Protein AF-A0A1Y3XV45-F1 (afdb_monomer)

Foldseek 3Di:
DDDDPPDPCVPPADALLVLLVQLCVLLVQLQVLLVVLLVCLLVVHHSVVSNVRSVVSLVSNVVSVVSLVVCVVVVNHDDDPSNVNSVVSSVSSVVSNVCSVVSSVVSND

Secondary structure (DSSP, 8-state):
-------TTTTSS--HHHHHHHHHHHHHHHHHHHHHHHHHHHTT---HHHHHHHHHHHHHHHHHHHHHHHHHHTT----SHHHHHHHHHHHHHHHHHHHHHHHHHHHT-

Organism: NCBI:txid1232426

Sequence (109 aa):
MADQAGSVEELANPPYEAVSFQIISFAGTAKSCYLEAIECAKRGEDPNELIEQGDEAFRAASEAHHQALQMEAQGTLGCGLLLIHAETILISAETIKGLLPTIVELAER

Radius of gyration: 18.74 Å; Cα contacts (8 Å, |Δi|>4): 111; chains: 1; bounding box: 35×17×74 Å

Mean predicted aligned error: 6.51 Å

Solvent-accessible surface area (backbone atoms only — not comparable to full-atom values): 5825 Å² total; per-residue (Å²): 132,86,87,79,80,82,70,92,62,85,75,79,63,80,55,53,67,57,42,24,49,46,17,36,53,25,10,47,52,13,33,50,25,45,53,50,20,49,56,30,21,64,72,76,43,88,29,61,69,36,44,53,54,12,52,54,27,35,50,54,13,50,52,33,48,51,52,49,51,54,29,46,77,71,71,68,49,68,85,52,72,63,47,56,49,16,53,52,38,37,53,54,22,50,54,48,59,73,45,41,65,63,52,41,60,62,45,77,107

Structure (mmCIF, N/CA/C/O backbone):
data_AF-A0A1Y3XV45-F1
#
_entry.id   AF-A0A1Y3XV45-F1
#
loop_
_atom_site.group_PDB
_atom_site.id
_atom_site.type_symbol
_atom_site.label_atom_id
_atom_site.label_alt_id
_atom_site.label_comp_id
_atom_site.label_asym_id
_atom_site.label_entity_id
_atom_site.label_seq_id
_atom_site.pdbx_PDB_ins_code
_atom_site.Cartn_x
_atom_site.Cartn_y
_atom_site.Cartn_z
_atom_site.occupancy
_atom_site.B_iso_or_equiv
_atom_site.auth_seq_id
_atom_site.auth_comp_id
_atom_site.auth_asym_id
_atom_site.auth_atom_id
_atom_site.pdbx_PDB_model_num
ATOM 1 N N . MET A 1 1 ? 16.319 -4.399 -50.208 1.00 39.06 1 MET A N 1
ATOM 2 C CA . MET A 1 1 ? 17.036 -3.840 -49.039 1.00 39.06 1 MET A CA 1
ATOM 3 C C . MET A 1 1 ? 16.007 -3.000 -48.297 1.00 39.06 1 MET A C 1
ATOM 5 O O . 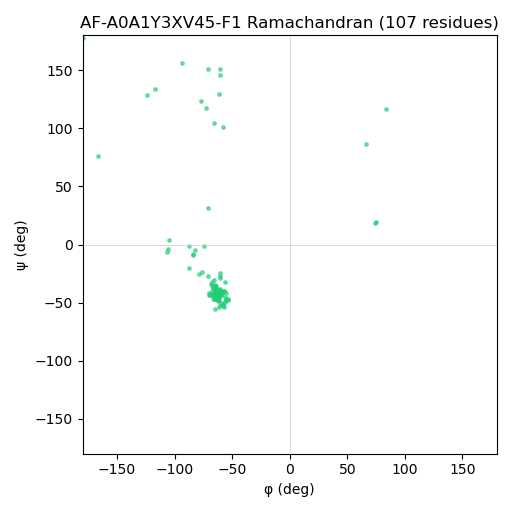MET A 1 1 ? 15.576 -2.008 -48.862 1.00 39.06 1 MET A O 1
ATOM 9 N N . ALA A 1 2 ? 15.268 -3.644 -47.385 1.00 39.44 2 ALA A N 1
ATOM 10 C CA . AL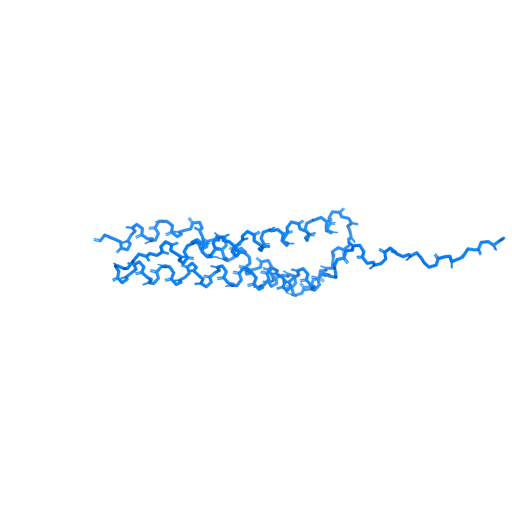A A 1 2 ? 15.419 -3.522 -45.920 1.00 39.44 2 ALA A CA 1
ATOM 11 C C . ALA A 1 2 ? 15.037 -2.096 -45.479 1.00 39.44 2 ALA A C 1
ATOM 13 O O . ALA A 1 2 ? 15.793 -1.167 -45.727 1.00 39.44 2 ALA A O 1
ATOM 14 N N . ASP A 1 3 ? 13.750 -1.861 -45.226 1.00 48.50 3 ASP A N 1
ATOM 15 C CA . ASP A 1 3 ? 13.051 -2.007 -43.930 1.00 48.50 3 ASP A CA 1
ATOM 16 C C . ASP A 1 3 ? 13.225 -0.765 -43.044 1.00 48.50 3 ASP A C 1
ATOM 18 O O . ASP A 1 3 ? 14.340 -0.412 -42.670 1.00 48.50 3 ASP A O 1
ATOM 22 N N . GLN A 1 4 ? 12.100 -0.106 -42.767 1.00 42.03 4 GLN A N 1
ATOM 23 C CA . GLN A 1 4 ? 11.760 0.454 -41.461 1.00 42.03 4 GLN A CA 1
ATOM 24 C C . GLN A 1 4 ? 10.273 0.813 -41.503 1.00 42.03 4 GLN A C 1
ATOM 26 O O . GLN A 1 4 ? 9.866 1.964 -41.670 1.00 42.03 4 GLN A O 1
ATOM 31 N N . ALA A 1 5 ? 9.444 -0.226 -41.406 1.00 41.66 5 ALA A N 1
ATOM 32 C CA . ALA A 1 5 ? 8.115 -0.055 -40.849 1.00 41.66 5 ALA A CA 1
ATOM 33 C C . ALA A 1 5 ? 8.312 0.323 -39.374 1.00 41.66 5 ALA A C 1
ATOM 35 O O . ALA A 1 5 ? 8.696 -0.518 -38.568 1.00 41.66 5 ALA A O 1
ATOM 36 N N . GLY A 1 6 ? 8.113 1.600 -39.039 1.00 41.19 6 GLY A N 1
ATOM 37 C CA . GLY A 1 6 ? 7.977 2.035 -37.651 1.00 41.19 6 GLY A CA 1
ATOM 38 C C . GLY A 1 6 ? 6.806 1.279 -37.035 1.00 41.19 6 GLY A C 1
ATOM 39 O O . GLY A 1 6 ? 5.647 1.548 -37.349 1.00 41.19 6 GLY A O 1
ATOM 40 N N . SER A 1 7 ? 7.134 0.255 -36.258 1.00 41.44 7 SER A N 1
ATOM 41 C CA . SER A 1 7 ? 6.211 -0.666 -35.616 1.00 41.44 7 SER A CA 1
ATOM 42 C C . SER A 1 7 ? 5.301 0.086 -34.652 1.00 41.44 7 SER A C 1
ATOM 44 O O . SER A 1 7 ? 5.753 0.821 -33.779 1.00 41.44 7 SER A O 1
ATOM 46 N N . VAL A 1 8 ? 4.001 -0.154 -34.795 1.00 46.59 8 VAL A N 1
ATOM 47 C CA . VAL A 1 8 ? 2.882 0.374 -33.993 1.00 46.59 8 VAL A CA 1
ATOM 48 C C . VAL A 1 8 ? 2.863 -0.248 -32.576 1.00 46.59 8 VAL A C 1
ATOM 50 O O . VAL A 1 8 ? 1.814 -0.458 -31.982 1.00 46.59 8 VAL A O 1
ATOM 53 N N . GLU A 1 9 ? 4.029 -0.588 -32.028 1.00 44.03 9 GLU A N 1
ATOM 54 C CA . GLU A 1 9 ? 4.190 -1.450 -30.846 1.00 44.03 9 GLU A CA 1
ATOM 55 C C . GLU A 1 9 ? 4.596 -0.668 -29.580 1.00 44.03 9 GLU A C 1
ATOM 57 O O . GLU A 1 9 ? 4.560 -1.200 -28.476 1.00 44.03 9 GLU A O 1
ATOM 62 N N . GLU A 1 10 ? 4.885 0.633 -29.705 1.00 43.94 10 GLU A N 1
ATOM 63 C CA . GLU A 1 10 ? 5.319 1.503 -28.595 1.00 43.94 10 GLU A CA 1
ATOM 64 C C . GLU A 1 10 ? 4.180 1.901 -27.625 1.00 43.94 10 GLU A C 1
ATOM 66 O O . GLU A 1 10 ? 4.410 2.583 -26.632 1.00 43.94 10 GLU A O 1
ATOM 71 N N . LEU A 1 11 ? 2.941 1.457 -27.873 1.00 47.06 11 LEU A N 1
ATOM 72 C CA . LEU A 1 11 ? 1.768 1.747 -27.030 1.00 47.06 11 LEU A CA 1
ATOM 73 C C . LEU A 1 11 ? 1.317 0.565 -26.152 1.00 47.06 11 LEU A C 1
ATOM 75 O O . LEU A 1 11 ? 0.287 0.670 -25.489 1.00 47.06 11 LEU A O 1
ATOM 79 N N . ALA A 1 12 ? 2.040 -0.560 -26.153 1.00 56.38 12 ALA A N 1
ATOM 80 C CA . ALA A 1 12 ? 1.597 -1.772 -25.457 1.00 56.38 12 ALA A CA 1
ATOM 81 C C . ALA A 1 12 ? 1.829 -1.748 -23.935 1.00 56.38 12 ALA A C 1
ATOM 83 O O . ALA A 1 12 ? 1.078 -2.401 -23.216 1.00 56.38 12 ALA A O 1
ATOM 84 N N . ASN A 1 13 ? 2.804 -0.974 -23.439 1.00 56.03 13 ASN A N 1
ATOM 85 C CA . ASN A 1 13 ? 3.096 -0.868 -22.007 1.00 56.03 13 ASN A CA 1
ATOM 86 C C . ASN A 1 13 ? 3.040 0.597 -21.544 1.00 56.03 13 ASN A C 1
ATOM 88 O O . ASN A 1 13 ? 3.689 1.449 -22.157 1.00 56.03 13 ASN A O 1
ATOM 92 N N . PRO A 1 14 ? 2.294 0.918 -20.468 1.00 67.31 14 PRO A N 1
ATOM 93 C CA . PRO A 1 14 ? 2.334 2.250 -19.882 1.00 67.31 14 PRO A CA 1
ATOM 94 C C . PRO A 1 14 ? 3.762 2.575 -19.406 1.00 67.31 14 PRO A C 1
ATOM 96 O O . PRO A 1 14 ? 4.476 1.680 -18.947 1.00 67.31 14 PRO A O 1
ATOM 99 N N . PRO A 1 15 ? 4.205 3.842 -19.496 1.00 85.88 15 PRO A N 1
ATOM 100 C CA . PRO A 1 15 ? 5.522 4.236 -19.006 1.00 85.88 15 PRO A CA 1
ATOM 101 C C . PRO A 1 15 ? 5.630 3.974 -17.497 1.00 85.88 15 PRO A C 1
ATOM 103 O O . PRO A 1 15 ? 4.627 4.034 -16.777 1.00 85.88 15 PRO A O 1
ATOM 106 N N . TYR A 1 16 ? 6.839 3.695 -16.998 1.00 91.19 16 TYR A N 1
ATOM 107 C CA . TYR A 1 16 ? 7.028 3.306 -15.593 1.00 91.19 16 TYR A CA 1
ATOM 108 C C . TYR A 1 16 ? 6.558 4.401 -14.613 1.00 91.19 16 TYR A C 1
ATOM 110 O O . TYR A 1 16 ? 6.131 4.109 -13.495 1.00 91.19 16 TYR A O 1
ATOM 118 N N . GLU A 1 17 ? 6.580 5.669 -15.027 1.00 95.44 17 GLU A N 1
ATOM 119 C CA . GLU A 1 17 ? 6.040 6.787 -14.261 1.00 95.44 17 GLU A CA 1
ATOM 120 C C . GLU A 1 17 ? 4.523 6.680 -14.092 1.00 95.44 17 GLU A C 1
ATOM 122 O O . GLU A 1 17 ? 4.013 6.961 -13.010 1.00 95.44 17 GLU A O 1
ATOM 127 N N . ALA A 1 18 ? 3.796 6.243 -15.125 1.00 95.69 18 ALA A N 1
ATOM 128 C CA . ALA A 1 18 ? 2.344 6.106 -15.067 1.00 95.69 18 ALA A CA 1
ATOM 129 C C . ALA A 1 18 ? 1.923 5.002 -14.090 1.00 95.69 18 ALA A C 1
ATOM 131 O O . ALA A 1 18 ? 1.076 5.254 -13.232 1.00 95.69 18 ALA A O 1
ATOM 132 N N . VAL 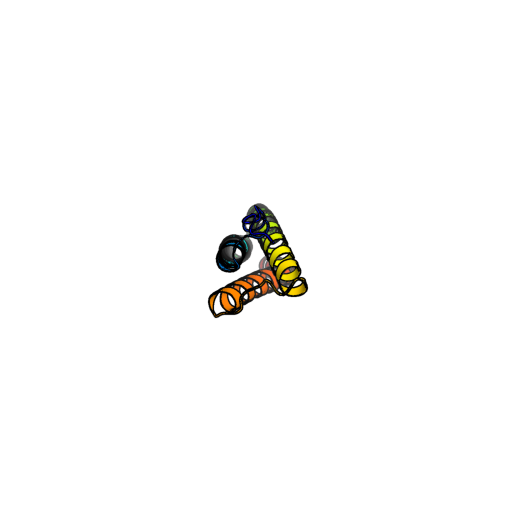A 1 19 ? 2.552 3.821 -14.159 1.00 96.62 19 VAL A N 1
ATOM 133 C CA . VAL A 1 19 ? 2.278 2.741 -13.194 1.00 96.62 19 VAL A CA 1
ATOM 134 C C . VAL A 1 19 ? 2.692 3.152 -11.776 1.00 96.62 19 VAL A C 1
ATOM 136 O O . VAL A 1 19 ? 1.944 2.929 -10.827 1.00 96.62 19 VAL A O 1
ATOM 139 N N . SER A 1 20 ? 3.810 3.876 -11.624 1.00 97.88 20 SER A N 1
ATOM 140 C CA . SER A 1 20 ? 4.229 4.412 -10.321 1.00 97.88 20 SER A CA 1
ATOM 141 C C . SER A 1 20 ? 3.195 5.388 -9.746 1.00 97.88 20 SER A C 1
ATOM 143 O O . SER A 1 20 ? 2.842 5.285 -8.575 1.00 97.88 20 SER A O 1
ATOM 145 N N . PHE A 1 21 ? 2.663 6.316 -10.551 1.00 98.19 21 PHE A N 1
ATOM 146 C CA . PHE A 1 21 ? 1.617 7.243 -10.103 1.00 98.19 21 PHE A CA 1
ATOM 147 C C . PHE A 1 21 ? 0.306 6.536 -9.756 1.00 98.19 21 PHE A C 1
ATOM 149 O O . PHE A 1 21 ? -0.354 6.939 -8.798 1.00 98.19 21 PHE A O 1
ATOM 156 N N . GLN A 1 22 ? -0.065 5.481 -10.486 1.00 98.38 22 GLN A N 1
ATOM 157 C CA . GLN A 1 22 ? -1.227 4.659 -10.146 1.00 98.38 22 GLN A CA 1
ATOM 158 C C . GLN A 1 22 ? -1.047 3.982 -8.785 1.00 98.38 22 GLN A C 1
ATOM 160 O O . GLN A 1 22 ? -1.927 4.110 -7.933 1.00 98.38 22 GLN A O 1
ATOM 165 N N . ILE A 1 23 ? 0.104 3.341 -8.545 1.00 98.69 23 ILE A N 1
ATOM 166 C CA . ILE A 1 23 ? 0.426 2.732 -7.247 1.00 98.69 23 ILE A CA 1
ATOM 167 C C . ILE A 1 23 ? 0.368 3.793 -6.143 1.00 98.69 23 ILE A C 1
ATOM 169 O O . ILE A 1 23 ? -0.356 3.609 -5.169 1.00 98.69 23 ILE A O 1
ATOM 173 N N . ILE A 1 24 ? 1.060 4.929 -6.308 1.00 98.81 24 ILE A N 1
ATOM 174 C CA . ILE A 1 24 ? 1.081 6.033 -5.331 1.00 98.81 24 ILE A CA 1
ATOM 175 C C . ILE A 1 24 ? -0.335 6.511 -5.003 1.00 98.81 24 ILE A C 1
ATOM 177 O O . ILE A 1 24 ? -0.671 6.668 -3.830 1.00 98.81 24 ILE A O 1
ATOM 181 N N . SER A 1 25 ? -1.162 6.745 -6.025 1.00 98.75 25 SER A N 1
ATOM 182 C CA . SER A 1 25 ? -2.521 7.252 -5.845 1.00 98.75 25 SER A CA 1
ATOM 183 C C . SER A 1 25 ? -3.387 6.246 -5.091 1.00 98.75 25 SER A C 1
ATOM 185 O O . SER A 1 25 ? -3.946 6.574 -4.048 1.00 98.75 25 SER A O 1
ATOM 187 N N . PHE A 1 26 ? -3.484 5.013 -5.587 1.00 98.88 26 PHE A N 1
ATOM 188 C CA . PHE A 1 26 ? -4.375 4.009 -5.015 1.00 98.88 26 PHE A CA 1
ATOM 189 C C . PHE A 1 26 ? -3.901 3.510 -3.646 1.00 98.88 26 PHE A C 1
ATOM 191 O O . PHE A 1 26 ? -4.707 3.409 -2.721 1.00 98.88 26 PHE A O 1
ATOM 198 N N . ALA A 1 27 ? -2.599 3.265 -3.465 1.00 98.88 27 ALA A N 1
ATOM 199 C CA . ALA A 1 27 ? -2.056 2.883 -2.164 1.00 98.88 27 ALA A CA 1
ATOM 200 C C . ALA A 1 27 ? -2.127 4.038 -1.156 1.00 98.88 27 ALA A C 1
ATOM 202 O O . ALA A 1 27 ? -2.364 3.801 0.028 1.00 98.88 27 ALA A O 1
ATOM 203 N N . GLY A 1 28 ? -1.970 5.287 -1.611 1.00 98.75 28 GLY A N 1
ATOM 204 C CA . GLY A 1 28 ? -2.180 6.479 -0.793 1.00 98.75 28 GLY A CA 1
ATOM 205 C C . GLY A 1 28 ? -3.617 6.579 -0.284 1.00 98.75 28 GLY A C 1
ATOM 206 O O . GLY A 1 28 ? -3.822 6.750 0.916 1.00 98.75 28 GLY A O 1
ATOM 207 N N . THR A 1 29 ? -4.606 6.396 -1.166 1.00 98.88 29 THR A N 1
ATOM 208 C CA . THR A 1 29 ? -6.025 6.322 -0.782 1.00 98.88 29 THR A CA 1
ATOM 209 C C . THR A 1 29 ? -6.273 5.188 0.207 1.00 98.88 29 THR A C 1
ATOM 211 O O . THR A 1 29 ? -6.822 5.437 1.275 1.00 98.88 29 THR A O 1
ATOM 214 N N . ALA A 1 30 ? -5.805 3.973 -0.092 1.00 98.88 30 ALA A N 1
ATOM 215 C CA . ALA A 1 30 ? -5.976 2.820 0.786 1.00 98.88 30 ALA A CA 1
ATOM 216 C C . ALA A 1 30 ? -5.412 3.073 2.190 1.00 98.88 30 ALA A C 1
ATOM 218 O O . ALA A 1 30 ? -6.100 2.886 3.191 1.00 98.88 30 ALA A O 1
ATOM 219 N N . LYS A 1 31 ? -4.172 3.569 2.261 1.00 98.81 31 LYS A N 1
ATOM 220 C CA . LYS A 1 31 ? -3.511 3.934 3.514 1.00 98.81 31 LYS A CA 1
ATOM 221 C C . LYS A 1 31 ? -4.329 4.939 4.321 1.00 98.81 31 LYS A C 1
ATOM 223 O O . LYS A 1 31 ? -4.474 4.748 5.527 1.00 98.81 31 LYS A O 1
ATOM 228 N N . SER A 1 32 ? -4.834 5.994 3.684 1.00 98.81 32 SER A N 1
ATOM 229 C CA . SER A 1 32 ? -5.658 7.001 4.360 1.00 98.81 32 SER A CA 1
ATOM 230 C C . SER A 1 32 ? -6.949 6.392 4.900 1.00 98.81 32 SER A C 1
ATOM 232 O O . SER A 1 32 ? -7.227 6.557 6.083 1.00 98.81 32 SER A O 1
ATOM 234 N N . CYS A 1 33 ? -7.669 5.606 4.093 1.00 98.88 33 CYS A N 1
ATOM 235 C CA . CYS A 1 33 ? -8.885 4.914 4.523 1.00 98.88 33 CYS A CA 1
ATOM 236 C C . CYS A 1 33 ? -8.636 4.012 5.741 1.00 98.88 33 CYS A C 1
ATOM 238 O O . CYS A 1 33 ? -9.381 4.077 6.714 1.00 98.88 33 CYS A O 1
ATOM 240 N N . TYR A 1 34 ? -7.558 3.220 5.748 1.00 98.81 34 TYR A N 1
ATOM 241 C CA . TYR A 1 34 ? -7.247 2.358 6.894 1.00 98.81 34 TYR A CA 1
ATOM 242 C C . TYR A 1 34 ? -6.872 3.148 8.156 1.00 98.81 34 TYR A C 1
ATOM 244 O O . TYR A 1 34 ? -7.239 2.752 9.260 1.00 98.81 34 TYR A O 1
ATOM 252 N N . LEU A 1 35 ? -6.151 4.265 8.023 1.00 98.56 35 LEU A N 1
ATOM 253 C CA . LEU A 1 35 ? -5.846 5.135 9.164 1.00 98.56 35 LEU A CA 1
ATOM 254 C C . LEU A 1 35 ? -7.111 5.811 9.708 1.00 98.56 35 LEU A C 1
ATOM 256 O O . LEU A 1 35 ? -7.290 5.890 10.922 1.00 98.56 35 LEU A O 1
ATOM 260 N N . GLU A 1 36 ? -8.010 6.253 8.831 1.00 98.56 36 GLU A N 1
ATOM 261 C CA . GLU A 1 36 ? -9.303 6.815 9.226 1.00 98.56 36 GLU A CA 1
ATOM 262 C C . GLU A 1 36 ? -10.202 5.763 9.883 1.00 98.56 36 GLU A C 1
ATOM 264 O O . GLU A 1 36 ? -10.854 6.072 10.878 1.00 98.56 36 GLU A O 1
ATOM 269 N N . ALA A 1 37 ? -10.181 4.515 9.405 1.00 98.50 37 ALA A N 1
ATOM 270 C CA . ALA A 1 37 ? -10.878 3.389 10.023 1.00 98.50 37 ALA A CA 1
ATOM 271 C C . ALA A 1 37 ? -10.397 3.147 11.464 1.00 98.50 37 ALA A C 1
ATOM 273 O O . ALA A 1 37 ? -11.211 2.965 12.368 1.00 98.50 37 ALA A O 1
ATOM 274 N N . ILE A 1 38 ? -9.085 3.222 11.712 1.00 98.06 38 ILE A N 1
ATOM 275 C CA . ILE A 1 38 ? -8.521 3.129 13.069 1.00 98.06 38 ILE A CA 1
ATOM 276 C C . ILE A 1 38 ? -9.036 4.272 13.953 1.00 98.06 38 ILE A C 1
ATOM 278 O O . ILE A 1 38 ? -9.434 4.043 15.095 1.00 98.06 38 ILE A O 1
ATOM 282 N N . GLU A 1 39 ? -9.050 5.507 13.447 1.00 97.88 39 GLU A N 1
ATOM 283 C CA . GLU A 1 39 ? -9.571 6.650 14.205 1.00 97.88 39 GLU A CA 1
ATOM 284 C C . GLU A 1 39 ? -11.090 6.573 14.434 1.00 97.88 39 GLU A C 1
ATOM 286 O O . GLU A 1 39 ? -11.558 7.014 15.482 1.00 97.88 39 GLU A O 1
ATOM 291 N N . CYS A 1 40 ? -11.846 5.998 13.495 1.00 97.44 40 CYS A N 1
ATOM 292 C CA . CYS A 1 40 ? -13.273 5.692 13.621 1.00 97.44 40 CYS A CA 1
ATOM 293 C C . CYS A 1 40 ? -13.516 4.706 14.775 1.00 97.44 40 CYS A C 1
ATOM 295 O O . CYS A 1 40 ? -14.211 5.030 15.740 1.00 97.44 40 CYS A O 1
ATOM 297 N N . ALA A 1 41 ? -12.819 3.566 14.759 1.00 97.00 41 ALA A N 1
ATOM 298 C CA . ALA A 1 41 ? -12.912 2.549 15.805 1.00 97.00 41 ALA A CA 1
ATOM 299 C C . ALA A 1 41 ? -12.532 3.101 17.190 1.00 97.00 41 ALA A C 1
ATOM 301 O O . ALA A 1 41 ? -13.225 2.856 18.174 1.00 97.00 41 ALA A O 1
ATOM 302 N N . LYS A 1 42 ? -11.487 3.937 17.279 1.00 96.19 42 LYS A N 1
ATOM 303 C CA . LYS A 1 42 ? -11.092 4.615 18.532 1.00 96.19 42 LYS A CA 1
ATOM 304 C C . LYS A 1 42 ? -12.176 5.527 19.115 1.00 96.19 42 LYS A C 1
ATOM 306 O O . LYS A 1 42 ? -12.142 5.804 20.312 1.00 96.19 42 LYS A O 1
ATOM 311 N N . ARG A 1 43 ? -13.104 6.033 18.297 1.00 96.44 43 ARG A N 1
ATOM 312 C CA . ARG A 1 43 ? -14.265 6.819 18.753 1.00 96.44 43 ARG A CA 1
ATOM 313 C C . ARG A 1 43 ? -15.473 5.949 19.118 1.00 96.44 43 ARG A C 1
ATOM 315 O O . ARG A 1 43 ? -16.479 6.493 19.566 1.00 96.44 43 ARG A O 1
ATOM 322 N N . GLY A 1 44 ? -15.376 4.627 18.966 1.00 95.44 44 GLY A N 1
ATOM 323 C CA . GLY A 1 44 ? -16.493 3.695 19.134 1.00 95.44 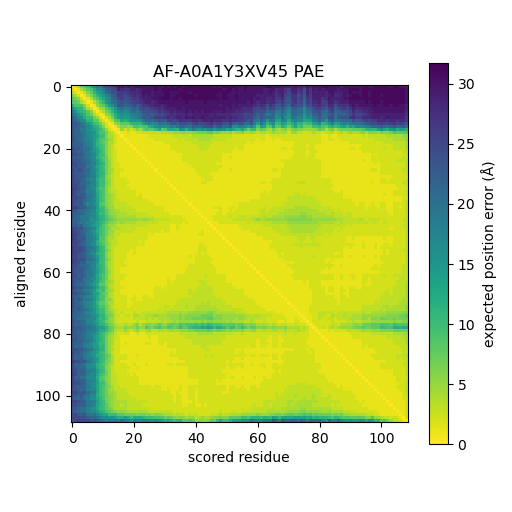44 GLY A CA 1
ATOM 324 C C . GLY A 1 44 ? -17.488 3.727 17.969 1.00 95.44 44 GLY A C 1
ATOM 325 O O . GLY A 1 44 ? -18.643 3.342 18.141 1.00 95.44 44 GLY A O 1
ATOM 326 N N . GLU A 1 45 ? -17.066 4.238 16.811 1.00 96.81 45 GLU A N 1
ATOM 327 C CA . GLU A 1 45 ? -17.845 4.271 15.572 1.00 96.81 45 GLU A CA 1
ATOM 328 C C . GLU A 1 45 ? -17.520 3.036 14.706 1.00 96.81 45 GLU A C 1
ATOM 330 O O . GLU A 1 45 ? -16.442 2.454 14.832 1.00 96.81 45 GLU A O 1
ATOM 335 N N . ASP A 1 46 ? -18.440 2.639 13.819 1.00 96.19 46 ASP A N 1
ATOM 336 C CA . ASP A 1 46 ? -18.243 1.504 12.905 1.00 96.19 46 ASP A CA 1
ATOM 337 C C . ASP A 1 46 ? -17.246 1.868 11.780 1.00 96.19 46 ASP A C 1
ATOM 339 O O . ASP A 1 46 ? -17.528 2.771 10.984 1.00 96.19 46 ASP A O 1
ATOM 343 N N . PRO A 1 47 ? -16.084 1.192 11.672 1.00 97.50 47 PRO A N 1
ATOM 344 C CA . PRO A 1 47 ? -15.091 1.494 10.649 1.00 97.50 47 PRO A CA 1
ATOM 345 C C . PRO A 1 47 ? -15.354 0.815 9.294 1.00 97.50 47 PRO A C 1
ATOM 347 O O . PRO A 1 47 ? -14.640 1.125 8.342 1.00 97.50 47 PRO A O 1
ATOM 350 N N . ASN A 1 48 ? -16.321 -0.105 9.179 1.00 97.69 48 ASN A N 1
ATOM 351 C CA . ASN A 1 48 ? -16.417 -1.056 8.061 1.00 97.69 48 ASN A CA 1
ATOM 352 C C . ASN A 1 48 ? -16.439 -0.402 6.674 1.00 97.69 48 ASN A C 1
ATOM 354 O O . ASN A 1 48 ? -15.741 -0.867 5.777 1.00 97.69 48 ASN A O 1
ATOM 358 N N . GLU A 1 49 ? -17.164 0.704 6.498 1.00 98.44 49 GLU A N 1
ATOM 359 C CA . GLU A 1 49 ? -17.221 1.402 5.207 1.00 98.44 49 GLU A CA 1
ATOM 360 C C . GLU A 1 49 ? -15.835 1.908 4.764 1.00 98.44 49 GLU A C 1
ATOM 362 O O . GLU A 1 49 ? -15.448 1.756 3.605 1.00 98.44 49 GLU A O 1
ATOM 367 N N . LEU A 1 50 ? -15.044 2.457 5.692 1.00 98.69 50 LEU A N 1
ATOM 368 C CA . LEU A 1 50 ? -13.679 2.914 5.413 1.00 98.69 50 LEU A CA 1
ATOM 369 C C . LEU A 1 50 ? -12.750 1.736 5.101 1.00 98.69 50 LEU A C 1
ATOM 371 O O . LEU A 1 50 ? -11.877 1.853 4.242 1.00 98.69 50 LEU A O 1
ATOM 375 N N . ILE A 1 51 ? -12.944 0.594 5.766 1.00 98.69 51 ILE A N 1
ATOM 376 C CA . ILE A 1 51 ? -12.178 -0.629 5.493 1.00 98.69 51 ILE A CA 1
ATOM 377 C C . ILE A 1 51 ? -12.466 -1.126 4.075 1.00 98.69 51 ILE A C 1
ATOM 379 O O . ILE A 1 51 ? -11.527 -1.384 3.325 1.00 98.69 51 ILE A O 1
ATOM 383 N N . GLU A 1 52 ? -13.737 -1.192 3.676 1.00 98.69 52 GLU A N 1
ATOM 384 C CA . GLU A 1 52 ? -14.144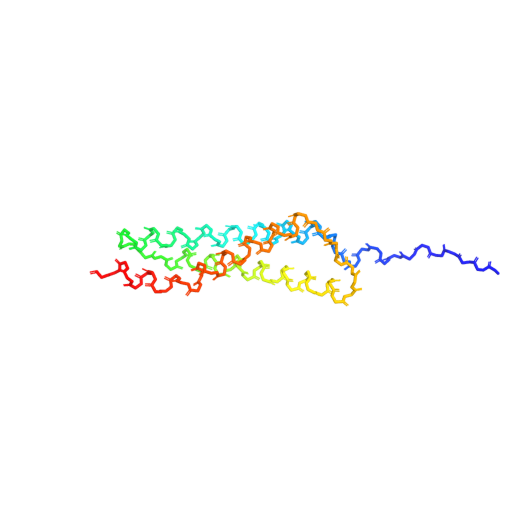 -1.614 2.332 1.00 98.69 52 GLU A CA 1
ATOM 385 C C . GLU A 1 52 ? -13.601 -0.677 1.243 1.00 98.69 52 GLU A C 1
ATOM 387 O O . GLU A 1 52 ? -13.051 -1.139 0.240 1.00 98.69 52 GLU A O 1
ATOM 392 N N . GLN A 1 53 ? -13.686 0.642 1.450 1.00 98.81 53 GLN A N 1
ATOM 393 C CA . GLN A 1 53 ? -13.105 1.629 0.532 1.00 98.81 53 GLN A CA 1
ATOM 394 C C . GLN A 1 53 ? -11.579 1.483 0.432 1.00 98.81 53 GLN A C 1
ATOM 396 O O . GLN A 1 53 ? -11.013 1.539 -0.666 1.00 98.81 53 GLN A O 1
ATOM 401 N N . GLY A 1 54 ? -10.911 1.261 1.567 1.00 98.81 54 GLY A N 1
ATOM 402 C CA . GLY A 1 54 ? -9.475 1.015 1.614 1.00 98.81 54 GLY A CA 1
ATOM 403 C C . GLY A 1 54 ? -9.081 -0.259 0.867 1.00 98.81 54 GLY A C 1
ATOM 404 O O . GLY A 1 54 ? -8.112 -0.249 0.105 1.00 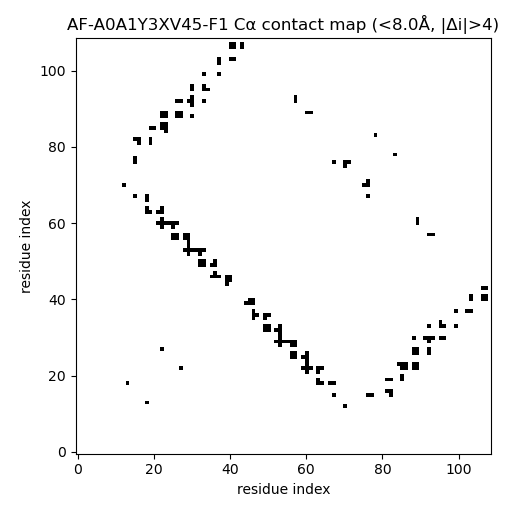98.81 54 GLY A O 1
ATOM 405 N N . ASP A 1 55 ? -9.858 -1.330 1.025 1.00 98.81 55 ASP A N 1
ATOM 406 C CA . ASP A 1 55 ? -9.650 -2.615 0.361 1.00 98.81 55 ASP A CA 1
ATOM 407 C C . ASP A 1 55 ? -9.820 -2.523 -1.156 1.00 98.81 55 ASP A C 1
ATOM 409 O O . ASP A 1 55 ? -9.019 -3.102 -1.897 1.00 98.81 55 ASP A O 1
ATOM 413 N N . GLU A 1 56 ? -10.821 -1.777 -1.624 1.00 98.81 56 GLU A N 1
ATOM 414 C CA . GLU A 1 56 ? -11.029 -1.493 -3.045 1.00 98.81 56 GLU A CA 1
ATOM 415 C C . GLU A 1 56 ? -9.830 -0.748 -3.640 1.00 98.81 56 GLU A C 1
ATOM 417 O O . GLU A 1 56 ? -9.235 -1.195 -4.626 1.00 98.81 56 GLU A O 1
ATOM 422 N N . ALA A 1 57 ? -9.418 0.346 -2.996 1.00 98.81 57 ALA A N 1
ATOM 423 C CA . ALA A 1 57 ? -8.266 1.126 -3.426 1.00 98.81 57 ALA A CA 1
ATOM 424 C C . ALA A 1 57 ? -6.976 0.291 -3.399 1.00 98.81 57 ALA A C 1
ATOM 426 O O . ALA A 1 57 ? -6.192 0.322 -4.346 1.00 98.81 57 ALA A O 1
ATOM 427 N N . PHE A 1 58 ? -6.761 -0.520 -2.360 1.00 98.88 58 PHE A N 1
ATOM 428 C CA . PHE A 1 58 ? -5.573 -1.367 -2.271 1.00 98.88 58 PHE A CA 1
ATOM 429 C C . PHE A 1 58 ? -5.545 -2.429 -3.370 1.00 98.88 58 PHE A C 1
ATOM 431 O O . PHE A 1 58 ? -4.477 -2.736 -3.893 1.00 98.88 58 PHE A O 1
ATOM 438 N N . ARG A 1 59 ? -6.702 -2.970 -3.767 1.00 98.81 59 ARG A N 1
ATOM 439 C CA . ARG A 1 59 ? -6.781 -3.917 -4.885 1.00 98.81 59 ARG A CA 1
ATOM 440 C C . ARG A 1 59 ? -6.353 -3.266 -6.197 1.00 98.81 59 ARG A C 1
ATOM 442 O O . ARG A 1 59 ? -5.575 -3.864 -6.933 1.00 98.81 59 ARG A O 1
ATOM 449 N N . ALA A 1 60 ? -6.785 -2.029 -6.450 1.00 98.75 60 ALA A N 1
ATOM 450 C CA . ALA A 1 60 ? -6.335 -1.257 -7.608 1.00 98.75 60 ALA A CA 1
ATOM 451 C C . ALA A 1 60 ? -4.822 -0.964 -7.563 1.00 98.75 60 ALA A C 1
ATOM 453 O O . ALA A 1 60 ? -4.140 -1.077 -8.581 1.00 98.75 60 ALA A O 1
ATOM 454 N N . ALA A 1 61 ? -4.272 -0.658 -6.381 1.00 98.75 61 ALA A N 1
ATOM 455 C CA . ALA A 1 61 ? -2.829 -0.485 -6.200 1.00 98.75 61 ALA A CA 1
ATOM 456 C C . ALA A 1 61 ? -2.049 -1.787 -6.450 1.00 98.75 61 ALA A C 1
ATOM 458 O O . ALA A 1 61 ? -1.012 -1.773 -7.108 1.00 98.75 61 ALA A O 1
ATOM 459 N N . SER A 1 62 ? -2.562 -2.915 -5.950 1.00 98.19 62 SER A N 1
ATOM 460 C CA . SER A 1 62 ? -1.966 -4.242 -6.121 1.00 98.19 62 SER A CA 1
ATOM 461 C C . SER A 1 62 ? -1.974 -4.693 -7.583 1.00 98.19 62 SER A C 1
ATOM 463 O O . SER A 1 62 ? -1.001 -5.291 -8.035 1.00 98.19 62 SER A O 1
ATOM 465 N N . GLU A 1 63 ? -3.023 -4.366 -8.340 1.00 98.38 63 GLU A N 1
ATOM 466 C CA . GLU A 1 63 ? -3.087 -4.612 -9.784 1.00 98.38 63 GLU A CA 1
ATOM 467 C C . GLU A 1 63 ? -2.031 -3.792 -10.542 1.00 98.38 63 GLU A C 1
ATOM 469 O O . GLU A 1 63 ? -1.275 -4.342 -11.340 1.00 98.38 63 GLU A O 1
ATOM 474 N N . ALA A 1 64 ? -1.899 -2.496 -10.239 1.00 98.00 64 ALA A N 1
ATOM 475 C CA . ALA A 1 64 ? -0.844 -1.664 -10.822 1.00 98.00 64 ALA A CA 1
ATOM 476 C C . ALA A 1 64 ? 0.563 -2.185 -10.460 1.00 98.00 64 ALA A C 1
ATOM 478 O O . ALA A 1 64 ? 1.449 -2.243 -11.311 1.00 98.00 64 ALA A O 1
ATOM 479 N N . HIS A 1 65 ? 0.770 -2.648 -9.225 1.00 98.06 65 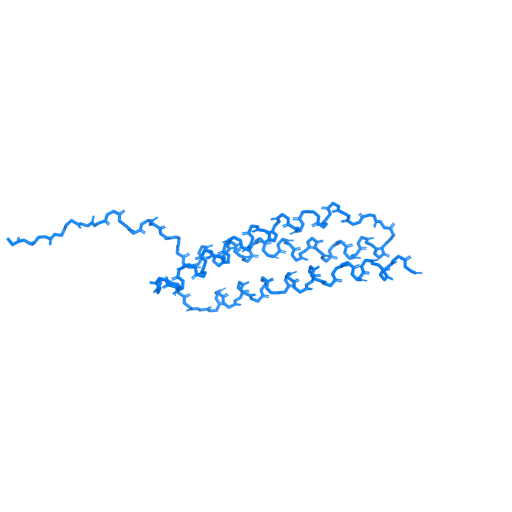HIS A N 1
ATOM 480 C CA . HIS A 1 65 ? 2.026 -3.284 -8.823 1.00 98.06 65 HIS A CA 1
ATOM 481 C C . HIS A 1 65 ? 2.293 -4.596 -9.582 1.00 98.06 65 HIS A C 1
ATOM 483 O O . HIS A 1 65 ? 3.413 -4.820 -10.040 1.00 98.06 65 HIS A O 1
ATOM 489 N N . HIS A 1 66 ? 1.277 -5.433 -9.821 1.00 97.94 66 HIS A N 1
ATOM 490 C CA . HIS A 1 66 ? 1.427 -6.618 -10.675 1.00 97.94 66 HIS A CA 1
ATOM 491 C C . HIS A 1 66 ? 1.839 -6.254 -12.107 1.00 97.94 66 HIS A C 1
ATOM 493 O O . HIS A 1 66 ? 2.676 -6.946 -12.690 1.00 97.94 66 HIS A O 1
ATOM 499 N N . GLN A 1 67 ? 1.316 -5.159 -12.665 1.00 96.19 67 GLN A N 1
ATOM 500 C CA . GLN A 1 67 ? 1.757 -4.652 -13.969 1.00 96.19 67 GLN A CA 1
ATOM 501 C C . GLN A 1 67 ? 3.230 -4.223 -13.935 1.00 96.19 67 GLN A C 1
ATOM 503 O O . GLN A 1 67 ? 3.984 -4.570 -14.844 1.00 96.19 67 GLN A O 1
ATOM 508 N N . ALA A 1 68 ? 3.679 -3.551 -12.869 1.00 96.06 68 ALA A N 1
ATOM 509 C CA . ALA A 1 68 ? 5.092 -3.211 -12.698 1.00 96.06 68 ALA A CA 1
ATOM 510 C C . ALA A 1 68 ? 5.986 -4.468 -12.660 1.00 96.06 68 ALA A C 1
ATOM 512 O O . ALA A 1 68 ? 6.997 -4.514 -13.359 1.00 96.06 68 ALA A O 1
ATOM 513 N N . LEU A 1 69 ? 5.580 -5.527 -11.948 1.00 96.88 69 LEU A N 1
ATOM 514 C CA . LEU A 1 69 ? 6.298 -6.811 -11.935 1.00 96.88 69 LEU A CA 1
ATOM 515 C C . LEU A 1 69 ? 6.357 -7.469 -13.324 1.00 96.88 69 LEU A C 1
ATOM 517 O O . LEU A 1 69 ? 7.383 -8.033 -13.706 1.00 96.88 69 LEU A O 1
ATOM 521 N N . GLN A 1 70 ? 5.279 -7.386 -14.109 1.00 96.56 70 GLN A N 1
ATOM 522 C CA . GLN A 1 70 ? 5.275 -7.874 -15.493 1.00 96.56 70 GLN A CA 1
ATOM 523 C C . GLN A 1 70 ? 6.255 -7.088 -16.371 1.00 96.56 70 GLN A C 1
ATOM 525 O O . GLN A 1 70 ? 6.998 -7.693 -17.146 1.00 96.56 70 GLN A O 1
ATOM 530 N N . MET A 1 71 ? 6.296 -5.761 -16.226 1.00 94.25 71 MET A N 1
ATOM 531 C CA . MET A 1 71 ? 7.265 -4.906 -16.916 1.00 94.25 71 MET A CA 1
ATOM 532 C C . MET A 1 71 ? 8.705 -5.231 -16.494 1.00 94.25 71 MET A C 1
ATOM 534 O O . MET A 1 71 ? 9.600 -5.243 -17.338 1.00 94.25 71 MET A O 1
ATOM 538 N N . GLU A 1 72 ? 8.952 -5.524 -15.214 1.00 95.38 72 GLU A N 1
ATOM 539 C CA . GLU A 1 72 ? 10.277 -5.922 -14.720 1.00 95.38 72 GLU A CA 1
ATOM 540 C C . GLU A 1 72 ? 10.717 -7.255 -15.331 1.00 95.38 72 GLU A C 1
ATOM 542 O O . GLU A 1 72 ? 11.823 -7.355 -15.861 1.00 95.38 72 GLU A O 1
ATOM 547 N N . ALA A 1 73 ? 9.830 -8.254 -15.349 1.00 95.69 73 ALA A N 1
ATOM 548 C CA . ALA A 1 73 ? 10.100 -9.558 -15.955 1.00 95.69 73 ALA A CA 1
ATOM 549 C C . ALA A 1 73 ? 10.401 -9.468 -17.464 1.00 95.69 73 ALA A C 1
ATOM 551 O O . ALA A 1 73 ? 11.146 -10.290 -17.999 1.00 95.69 73 ALA A O 1
ATOM 552 N N . GLN A 1 74 ? 9.841 -8.467 -18.147 1.00 95.25 74 GLN A N 1
ATOM 553 C CA . GLN A 1 74 ? 10.107 -8.163 -19.557 1.00 95.25 74 GLN A CA 1
ATOM 554 C C . GLN A 1 74 ? 11.369 -7.304 -19.762 1.00 95.25 74 GLN A C 1
ATOM 556 O O . GLN A 1 74 ? 11.801 -7.117 -20.898 1.00 95.25 74 GLN A O 1
ATOM 561 N N . GLY A 1 75 ? 11.970 -6.778 -18.689 1.00 93.56 75 GLY A N 1
ATOM 562 C CA . GLY A 1 75 ? 13.109 -5.860 -18.750 1.00 93.56 75 GLY A CA 1
ATOM 563 C C . GLY A 1 75 ? 12.748 -4.443 -19.207 1.00 93.56 75 GLY A C 1
ATOM 564 O O . GLY A 1 75 ? 13.632 -3.701 -19.631 1.00 93.56 75 GLY A O 1
ATOM 565 N N . THR A 1 76 ? 11.468 -4.061 -19.146 1.00 92.00 76 THR A N 1
ATOM 566 C CA . THR A 1 76 ? 10.959 -2.755 -19.602 1.00 92.00 76 THR A CA 1
ATOM 567 C C . THR A 1 76 ? 10.618 -1.802 -18.457 1.00 92.00 76 THR A C 1
ATOM 569 O O . THR A 1 76 ? 10.220 -0.664 -18.708 1.00 92.00 76 THR A O 1
ATOM 572 N N . LEU A 1 77 ? 10.732 -2.241 -17.199 1.00 94.19 77 LEU A N 1
ATOM 573 C CA . LEU A 1 77 ? 10.503 -1.378 -16.042 1.00 94.19 77 LEU A CA 1
ATOM 574 C C . LEU A 1 77 ? 11.706 -0.451 -15.815 1.00 94.19 77 LEU A C 1
ATOM 576 O O . LEU A 1 77 ? 12.837 -0.902 -15.631 1.00 94.19 77 LEU A O 1
ATOM 580 N N . GLY A 1 78 ? 11.454 0.857 -15.800 1.00 89.88 78 GLY A N 1
ATOM 581 C CA . GLY A 1 78 ? 12.442 1.843 -15.369 1.00 89.88 78 GLY A CA 1
ATOM 582 C C . GLY A 1 78 ? 12.671 1.787 -13.856 1.00 89.88 78 GLY A C 1
ATOM 583 O O . GLY A 1 78 ? 11.764 1.470 -13.095 1.00 89.88 78 GLY A O 1
ATOM 584 N N . CYS A 1 79 ? 13.873 2.143 -13.401 1.00 87.50 79 CYS A N 1
ATOM 585 C CA . CYS A 1 79 ? 14.202 2.227 -11.976 1.00 87.50 79 CYS A CA 1
ATOM 586 C C . CYS A 1 79 ? 14.574 3.665 -11.592 1.00 87.50 79 CYS A C 1
ATOM 588 O O . CYS A 1 79 ? 15.359 4.323 -12.275 1.00 87.50 79 CYS A O 1
ATOM 590 N N . GLY A 1 80 ? 14.018 4.158 -10.484 1.00 93.44 80 GLY A N 1
ATOM 591 C CA . GLY A 1 80 ? 14.292 5.496 -9.971 1.00 93.44 80 GLY A CA 1
ATOM 592 C C . GLY A 1 80 ? 13.531 5.802 -8.683 1.00 93.44 80 GLY A C 1
ATOM 593 O O . GLY A 1 80 ? 12.720 5.003 -8.217 1.00 93.44 80 GLY A O 1
ATOM 594 N N . LEU A 1 81 ? 13.771 6.990 -8.117 1.00 97.44 81 LEU A N 1
ATOM 595 C CA . LEU A 1 81 ? 13.182 7.410 -6.838 1.00 97.44 81 LEU A CA 1
ATOM 596 C C . LEU A 1 81 ? 11.645 7.358 -6.834 1.00 97.44 81 LEU A C 1
ATOM 598 O O . LEU A 1 81 ? 11.057 7.062 -5.801 1.00 97.44 81 LEU A O 1
ATOM 602 N N . LEU A 1 82 ? 11.001 7.608 -7.979 1.00 97.00 82 LEU A N 1
ATOM 603 C CA . LEU A 1 82 ? 9.544 7.552 -8.103 1.00 97.00 82 LEU A CA 1
ATOM 604 C C . LEU A 1 82 ? 8.990 6.133 -7.883 1.00 97.00 82 LEU A C 1
ATOM 606 O O . LEU A 1 82 ? 8.033 5.981 -7.131 1.00 97.00 82 LEU A O 1
ATOM 610 N N . LEU A 1 83 ? 9.620 5.107 -8.469 1.00 96.94 83 LEU A N 1
ATOM 611 C CA . LEU A 1 83 ? 9.229 3.708 -8.261 1.00 96.94 83 LEU A CA 1
ATOM 612 C C . LEU A 1 83 ? 9.491 3.283 -6.809 1.00 96.94 83 LEU A C 1
ATOM 614 O O . LEU A 1 83 ? 8.616 2.725 -6.162 1.00 96.94 83 LEU A O 1
ATOM 618 N N . ILE A 1 84 ? 10.653 3.644 -6.251 1.00 97.94 84 ILE A N 1
ATOM 619 C CA . ILE A 1 84 ? 10.973 3.390 -4.833 1.00 97.94 84 ILE A CA 1
ATOM 620 C C . ILE A 1 84 ? 9.922 4.029 -3.910 1.00 97.94 84 ILE A C 1
ATOM 622 O O . ILE A 1 84 ? 9.518 3.440 -2.904 1.00 97.94 84 ILE A O 1
ATOM 626 N N . HIS A 1 85 ? 9.465 5.238 -4.242 1.00 98.19 85 HIS A N 1
ATOM 627 C CA . HIS A 1 85 ? 8.422 5.932 -3.496 1.00 98.19 85 HIS A CA 1
ATOM 628 C C . HIS A 1 85 ? 7.066 5.223 -3.600 1.00 98.19 85 HIS A C 1
ATOM 630 O O . HIS A 1 85 ? 6.396 5.063 -2.578 1.00 98.19 85 HIS A O 1
ATOM 636 N N . ALA A 1 86 ? 6.693 4.757 -4.796 1.00 98.38 86 ALA A N 1
ATOM 637 C CA . ALA A 1 86 ? 5.487 3.968 -5.023 1.00 98.38 86 ALA A CA 1
ATOM 638 C C . ALA A 1 86 ? 5.470 2.690 -4.168 1.00 98.38 86 ALA A C 1
ATOM 640 O O . ALA A 1 86 ? 4.538 2.498 -3.386 1.00 98.38 86 ALA A O 1
ATOM 641 N N . GLU A 1 87 ? 6.542 1.894 -4.220 1.00 98.38 87 GLU A N 1
ATOM 642 C CA . GLU A 1 87 ? 6.699 0.676 -3.412 1.00 98.38 87 GLU A CA 1
ATOM 643 C C . GLU A 1 87 ? 6.637 0.966 -1.906 1.00 98.38 87 GLU A C 1
ATOM 645 O O . GLU A 1 87 ? 5.975 0.264 -1.141 1.00 98.38 87 GLU A O 1
ATOM 650 N N . THR A 1 88 ? 7.264 2.061 -1.463 1.00 98.56 88 THR A N 1
ATOM 651 C CA . THR A 1 88 ? 7.229 2.468 -0.049 1.00 98.56 88 THR A CA 1
ATOM 652 C C . THR A 1 88 ? 5.802 2.768 0.421 1.00 98.56 88 THR A C 1
ATOM 654 O O . THR A 1 88 ? 5.423 2.400 1.537 1.00 98.56 88 THR A O 1
ATOM 657 N N . ILE A 1 89 ? 4.992 3.440 -0.404 1.00 98.44 89 ILE A N 1
ATOM 658 C CA . ILE A 1 89 ? 3.596 3.744 -0.064 1.00 98.44 89 ILE A CA 1
ATOM 659 C C . ILE A 1 89 ? 2.754 2.466 -0.073 1.00 98.44 89 ILE A C 1
ATOM 661 O O . ILE A 1 89 ? 1.979 2.262 0.864 1.00 98.44 89 ILE A O 1
ATOM 665 N N . LEU A 1 90 ? 2.937 1.597 -1.072 1.00 98.81 90 LEU A N 1
ATOM 666 C CA . LEU A 1 90 ? 2.229 0.322 -1.189 1.00 98.81 90 LEU A CA 1
ATOM 667 C C . LEU A 1 90 ? 2.442 -0.562 0.042 1.00 98.81 90 LEU A C 1
ATOM 669 O O . LEU A 1 90 ? 1.475 -0.935 0.706 1.00 98.81 90 LEU A O 1
ATOM 673 N N . ILE A 1 91 ? 3.700 -0.815 0.403 1.00 98.62 91 ILE A N 1
ATOM 674 C CA . ILE A 1 91 ? 4.057 -1.652 1.555 1.00 98.62 91 ILE A CA 1
ATOM 675 C C . ILE A 1 91 ? 3.576 -1.006 2.863 1.00 98.62 91 ILE A C 1
ATOM 677 O O . ILE A 1 91 ? 3.126 -1.698 3.780 1.00 98.62 91 ILE A O 1
ATOM 681 N N . SER A 1 92 ? 3.614 0.330 2.966 1.00 98.69 92 SER A N 1
ATOM 682 C CA . SER A 1 92 ? 3.044 1.037 4.118 1.00 98.69 92 SER A CA 1
ATOM 683 C C . SER A 1 92 ? 1.535 0.811 4.237 1.00 98.69 92 SER A C 1
ATOM 685 O O . SER A 1 92 ? 1.061 0.621 5.356 1.00 98.69 92 SER A O 1
ATOM 687 N N . ALA A 1 93 ? 0.787 0.842 3.131 1.00 98.81 93 ALA A N 1
ATOM 688 C CA . ALA A 1 93 ? -0.649 0.571 3.125 1.00 98.81 93 ALA A CA 1
ATOM 689 C C . ALA A 1 93 ? -0.943 -0.894 3.485 1.00 98.81 93 ALA A C 1
ATOM 691 O O . ALA A 1 93 ? -1.807 -1.153 4.319 1.00 98.81 93 ALA A O 1
ATOM 692 N N . GLU A 1 94 ? -0.182 -1.838 2.922 1.00 98.75 94 GLU A N 1
ATOM 693 C CA . GLU A 1 94 ? -0.306 -3.276 3.196 1.00 98.75 94 GLU A CA 1
ATOM 694 C C . GLU A 1 94 ? -0.050 -3.605 4.669 1.00 98.75 94 GLU A C 1
ATOM 696 O O . GLU A 1 94 ? -0.817 -4.332 5.298 1.00 98.75 94 GLU A O 1
ATOM 701 N N . THR A 1 95 ? 0.998 -3.015 5.248 1.00 98.81 95 THR A N 1
ATOM 702 C CA . THR A 1 95 ? 1.338 -3.207 6.662 1.00 98.81 95 THR A CA 1
ATOM 703 C C . THR A 1 95 ? 0.203 -2.723 7.562 1.00 98.81 95 THR A C 1
ATOM 705 O O . THR A 1 95 ? -0.188 -3.422 8.495 1.00 98.81 95 THR A O 1
ATOM 708 N N . ILE A 1 96 ? -0.357 -1.541 7.279 1.00 98.69 96 ILE A N 1
ATOM 709 C CA . ILE A 1 96 ? -1.478 -0.994 8.055 1.00 98.69 96 ILE A CA 1
ATOM 710 C C . ILE A 1 96 ? -2.711 -1.888 7.898 1.00 98.69 96 ILE A C 1
ATOM 712 O O . ILE A 1 96 ? -3.307 -2.254 8.907 1.00 98.69 96 ILE A O 1
ATOM 716 N N . LYS A 1 97 ? -3.044 -2.310 6.671 1.00 98.56 97 LYS A N 1
ATOM 717 C CA . LYS A 1 97 ? -4.133 -3.257 6.394 1.00 98.56 97 LYS A CA 1
ATOM 718 C C . LYS A 1 97 ? -3.993 -4.549 7.202 1.00 98.56 97 LYS A C 1
ATOM 720 O O . LYS A 1 97 ? -4.959 -5.002 7.803 1.00 98.56 97 LYS A O 1
ATOM 725 N N . GLY A 1 98 ? -2.798 -5.140 7.241 1.00 98.62 98 GLY A N 1
ATOM 726 C CA . GLY A 1 98 ? -2.549 -6.384 7.976 1.00 98.62 98 GLY A CA 1
ATOM 727 C C . GLY A 1 98 ? -2.697 -6.241 9.495 1.00 98.62 98 GLY A C 1
ATOM 728 O O . GLY A 1 98 ? -3.096 -7.190 10.167 1.00 98.62 98 GLY A O 1
ATOM 729 N N . LEU A 1 99 ? -2.402 -5.059 10.042 1.00 98.50 99 LEU A N 1
ATOM 730 C CA . LEU A 1 99 ? -2.527 -4.766 11.474 1.00 98.50 99 LEU A CA 1
ATOM 731 C C . LEU A 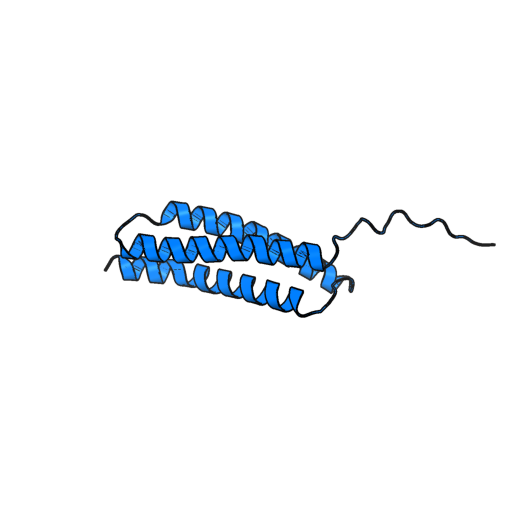1 99 ? -3.925 -4.274 11.875 1.00 98.50 99 LEU A C 1
ATOM 733 O O . LEU A 1 99 ? -4.281 -4.355 13.051 1.00 98.50 99 LEU A O 1
ATOM 737 N N . LEU A 1 100 ? -4.705 -3.773 10.918 1.00 98.12 100 LEU A N 1
ATOM 738 C CA . LEU A 1 100 ? -5.988 -3.113 11.136 1.00 98.12 100 LEU A CA 1
ATOM 739 C C . LEU A 1 100 ? -6.985 -3.948 11.964 1.00 98.12 100 LEU A C 1
ATOM 741 O O . LEU A 1 100 ? -7.489 -3.391 12.938 1.00 98.12 100 LEU A O 1
ATOM 745 N N . PRO A 1 101 ? -7.230 -5.251 11.696 1.00 97.00 101 PRO A N 1
ATOM 746 C CA . PRO A 1 101 ? -8.173 -6.037 12.499 1.00 97.00 101 PRO A CA 1
ATOM 747 C C . PRO A 1 101 ? -7.780 -6.094 13.978 1.00 97.00 101 PRO A C 1
ATOM 749 O O . PRO A 1 101 ? -8.615 -5.889 14.853 1.00 97.00 101 PRO A O 1
ATOM 752 N N . THR A 1 102 ? -6.487 -6.291 14.256 1.00 97.94 102 THR A N 1
ATOM 753 C CA . THR A 1 102 ? -5.951 -6.309 15.623 1.00 97.94 102 THR A CA 1
ATOM 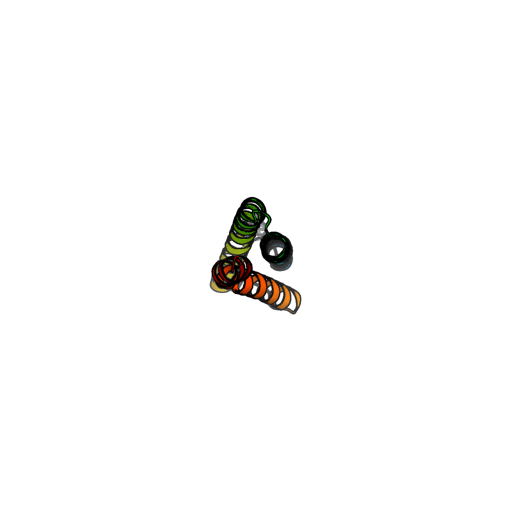754 C C . THR A 1 102 ? -6.122 -4.953 16.305 1.00 97.94 102 THR A C 1
ATOM 756 O O . THR A 1 102 ? -6.441 -4.891 17.487 1.00 97.94 102 THR A O 1
ATOM 759 N N . ILE A 1 103 ? -5.901 -3.849 15.585 1.00 97.31 103 ILE A N 1
ATOM 760 C CA . ILE A 1 103 ? -6.033 -2.498 16.145 1.00 97.31 103 ILE A CA 1
ATOM 761 C C . ILE A 1 103 ? -7.499 -2.170 16.450 1.00 97.31 103 ILE A C 1
ATOM 763 O O . ILE A 1 103 ? -7.774 -1.629 17.518 1.00 97.31 103 ILE A O 1
ATOM 767 N N . VAL A 1 104 ? -8.423 -2.511 15.546 1.00 95.69 104 VAL A N 1
ATOM 768 C CA . VAL A 1 104 ? -9.867 -2.317 15.751 1.00 95.69 104 VAL A CA 1
ATOM 769 C C . VAL A 1 104 ? -10.348 -3.139 16.948 1.00 95.69 104 VAL A C 1
ATOM 771 O O . VAL A 1 104 ? -10.962 -2.575 17.846 1.00 95.69 104 VAL A O 1
ATOM 774 N N . GLU A 1 105 ? -9.966 -4.418 17.043 1.00 95.56 105 GLU A N 1
ATOM 775 C CA . GLU A 1 105 ? -10.294 -5.262 18.205 1.00 95.56 105 GLU A CA 1
ATOM 776 C C . GLU A 1 105 ? -9.784 -4.651 19.522 1.00 95.56 105 GLU A C 1
ATOM 778 O O . GLU A 1 105 ? -10.463 -4.692 20.547 1.00 95.56 105 GLU A O 1
ATOM 783 N N . LEU A 1 106 ? -8.577 -4.075 19.521 1.00 95.88 106 LEU A N 1
ATOM 784 C CA . LEU A 1 106 ? -8.013 -3.426 20.705 1.00 95.88 106 LEU A CA 1
ATOM 785 C C . LEU A 1 106 ? -8.713 -2.108 21.064 1.00 95.88 106 LEU A C 1
ATOM 787 O O . LEU A 1 106 ? -8.683 -1.737 22.234 1.00 95.88 106 LEU A O 1
ATOM 791 N N . ALA A 1 107 ? -9.309 -1.406 20.099 1.00 92.81 107 ALA A N 1
ATOM 792 C CA . ALA A 1 107 ? -10.037 -0.158 20.329 1.00 92.81 107 ALA A CA 1
ATOM 793 C C . ALA A 1 107 ? -11.425 -0.378 20.957 1.00 92.81 107 ALA A C 1
ATOM 795 O O . ALA A 1 107 ? -11.941 0.518 21.618 1.00 92.81 107 ALA A O 1
ATOM 796 N N . GLU A 1 108 ? -12.010 -1.565 20.780 1.00 82.00 108 GLU A N 1
ATOM 797 C CA . GLU A 1 108 ? -13.313 -1.954 21.342 1.00 82.00 108 GLU A CA 1
ATOM 798 C C . GLU A 1 108 ? -13.241 -2.443 22.805 1.00 82.00 108 GLU A C 1
ATOM 800 O O . GLU A 1 108 ? -14.276 -2.727 23.414 1.00 82.00 108 GLU A O 1
ATOM 805 N N . ARG A 1 109 ? -12.033 -2.565 23.369 1.00 71.75 109 ARG A N 1
ATOM 806 C CA . ARG A 1 109 ? -11.781 -3.021 24.748 1.00 71.75 109 ARG A CA 1
ATOM 807 C C . ARG A 1 109 ? -11.741 -1.872 25.748 1.00 71.75 109 ARG A C 1
ATOM 809 O O . ARG A 1 109 ? -12.267 -2.083 26.865 1.00 71.75 109 ARG A O 1
#

Nearest PDB structures (foldseek):
  3k1s-assembly1_A  TM=9.015E-01  e=4.927E-04  Bacillus anthracis
  2dnx-assembly1_A  TM=4.576E-01  e=3.932E+00  Homo sapiens
  2n2n-assembly1_A  TM=4.790E-01  e=8.457E+00  Homo sapiens

pLDDT: mean 90.32, std 17.33, range [39.06, 98.88]

InterPro domains:
  IPR003188 Phosphotransferase system, lactose/cellobiose-type IIA subunit [PF02255] (19-107)
  IPR003188 Phosphotransferase system, lactose/cellobiose-type IIA subunit [PTHR34382] (16-107)
  IPR036542 Phosphotransferase system, lactose/cellobiose-type IIA subunit superfamily [SSF46973] (15-108)